Protein AF-A0A537HST7-F1 (afdb_monomer_lite)

Sequence (68 aa):
MQATAAVTAALVLASCSSVKEYQKNRLNDSEMVLGSRKIQKTETSFQSYREGASGANGGKTGGGCGCN

Secondary structure (DSSP, 8-state):
-HHHHHHHHHHHHTT--PPPHHHHTTT--GGGSSS--TTHHHHHHHHHHHH---S-SSSTT-------

pLDDT: mean 75.58, std 10.4, range [48.53, 89.62]

Structure (mmCIF, N/CA/C/O backbone):
data_AF-A0A537HST7-F1
#
_entry.id   AF-A0A537HST7-F1
#
loop_
_atom_site.group_PDB
_atom_site.id
_atom_site.type_symbol
_atom_site.label_atom_id
_atom_site.label_alt_id
_atom_site.label_comp_id
_atom_site.label_asym_id
_atom_site.label_entity_id
_atom_site.label_seq_id
_atom_site.pdbx_PDB_ins_code
_atom_site.Cartn_x
_atom_site.Cartn_y
_atom_site.Cartn_z
_atom_site.occupancy
_atom_site.B_iso_or_equiv
_atom_site.auth_seq_id
_atom_site.auth_comp_id
_atom_site.auth_asym_id
_atom_site.auth_atom_id
_atom_site.pdbx_PDB_model_num
ATOM 1 N N . MET A 1 1 ? 26.697 -0.732 -24.393 1.00 55.94 1 MET A N 1
ATOM 2 C CA . MET A 1 1 ? 26.098 -1.352 -23.188 1.00 55.94 1 MET A CA 1
ATOM 3 C C . MET A 1 1 ? 24.888 -0.592 -22.621 1.00 55.94 1 MET A C 1
ATOM 5 O O . MET A 1 1 ? 24.059 -1.251 -22.019 1.00 55.94 1 MET A O 1
ATOM 9 N N . GLN A 1 2 ? 24.690 0.721 -22.846 1.00 60.28 2 GLN A N 1
ATOM 10 C CA . GLN A 1 2 ? 23.443 1.407 -22.423 1.00 60.28 2 GLN A CA 1
ATOM 11 C C . GLN A 1 2 ? 22.175 0.978 -23.194 1.00 60.28 2 GLN A C 1
ATOM 13 O O . GLN A 1 2 ? 21.105 0.874 -22.603 1.00 60.28 2 GLN A O 1
ATOM 18 N N . ALA A 1 3 ? 22.276 0.741 -24.508 1.00 63.97 3 ALA A N 1
ATOM 19 C CA . ALA A 1 3 ? 21.098 0.538 -25.362 1.00 63.97 3 ALA A CA 1
ATOM 20 C C . ALA A 1 3 ? 20.331 -0.764 -25.062 1.00 63.97 3 ALA A C 1
ATOM 22 O O . ALA A 1 3 ? 19.108 -0.795 -25.146 1.00 63.97 3 ALA A O 1
ATOM 23 N N . THR A 1 4 ? 21.029 -1.827 -24.658 1.00 69.81 4 THR A N 1
ATOM 24 C CA . THR A 1 4 ? 20.411 -3.121 -24.333 1.00 69.81 4 THR A CA 1
ATOM 25 C C . THR A 1 4 ? 19.574 -3.060 -23.054 1.00 69.81 4 THR A C 1
ATOM 27 O O . THR A 1 4 ? 18.507 -3.661 -23.014 1.00 69.81 4 THR A O 1
ATOM 30 N N . ALA A 1 5 ? 20.001 -2.286 -22.048 1.00 75.25 5 ALA A N 1
ATOM 31 C CA . 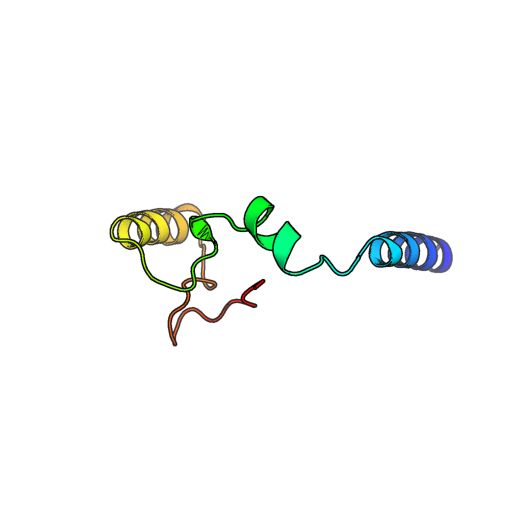ALA A 1 5 ? 19.266 -2.113 -20.791 1.00 75.25 5 ALA A CA 1
ATOM 32 C C . ALA A 1 5 ? 17.952 -1.327 -20.975 1.00 75.25 5 ALA A C 1
ATOM 34 O O . ALA A 1 5 ? 16.939 -1.639 -20.348 1.00 75.25 5 ALA A O 1
ATOM 35 N N . ALA A 1 6 ? 17.951 -0.330 -21.867 1.00 78.12 6 ALA A N 1
ATOM 36 C CA . ALA A 1 6 ? 16.757 0.454 -22.179 1.00 78.12 6 ALA A CA 1
ATOM 37 C C . ALA A 1 6 ? 15.681 -0.391 -22.885 1.00 78.12 6 ALA A C 1
ATOM 39 O O . ALA A 1 6 ? 14.503 -0.312 -22.539 1.00 78.12 6 ALA A O 1
ATOM 40 N N . VAL A 1 7 ? 16.086 -1.248 -23.830 1.00 82.75 7 VAL A N 1
ATOM 41 C CA . VAL A 1 7 ? 15.166 -2.142 -24.553 1.00 82.75 7 VAL A CA 1
ATOM 42 C C . VAL A 1 7 ? 14.543 -3.176 -23.612 1.00 82.75 7 VAL A C 1
ATOM 44 O O . VAL A 1 7 ? 13.335 -3.398 -23.662 1.00 82.75 7 VAL A O 1
ATOM 47 N N . THR A 1 8 ? 15.325 -3.762 -22.700 1.00 82.44 8 THR A N 1
ATOM 48 C CA . THR A 1 8 ? 14.789 -4.701 -21.702 1.00 82.44 8 THR A CA 1
ATOM 49 C C . THR A 1 8 ? 13.813 -4.031 -20.733 1.00 82.44 8 THR A C 1
ATOM 51 O O . THR A 1 8 ? 12.794 -4.627 -20.401 1.00 82.44 8 THR A O 1
ATOM 54 N N . ALA A 1 9 ? 14.069 -2.785 -20.318 1.00 83.06 9 ALA A N 1
ATOM 55 C CA . ALA A 1 9 ? 13.165 -2.044 -19.436 1.00 83.06 9 ALA A CA 1
ATOM 56 C C . ALA A 1 9 ? 11.825 -1.701 -20.115 1.00 83.06 9 ALA A C 1
ATOM 58 O O . ALA A 1 9 ? 10.768 -1.814 -19.495 1.00 83.06 9 ALA A O 1
ATOM 59 N N . ALA A 1 10 ? 11.849 -1.337 -21.402 1.00 82.75 10 ALA A N 1
ATOM 60 C CA . ALA A 1 10 ? 10.641 -1.020 -22.163 1.00 82.75 10 ALA A CA 1
ATOM 61 C C . ALA A 1 10 ? 9.692 -2.225 -22.310 1.00 82.75 10 ALA A C 1
ATOM 63 O O . ALA A 1 10 ? 8.475 -2.063 -22.246 1.00 82.75 10 ALA A O 1
ATOM 64 N N . LEU A 1 11 ? 10.236 -3.440 -22.451 1.00 84.88 11 LEU A N 1
ATOM 65 C CA . LEU A 1 11 ? 9.437 -4.667 -22.559 1.00 84.88 11 LEU A CA 1
ATOM 66 C C . LEU A 1 11 ? 8.690 -5.014 -21.260 1.00 84.88 11 LEU A C 1
ATOM 68 O O . LEU A 1 11 ? 7.586 -5.544 -21.323 1.00 84.88 11 LEU A O 1
ATOM 72 N N . VAL A 1 12 ? 9.249 -4.680 -20.091 1.00 83.06 12 VAL A N 1
ATOM 73 C CA . VAL A 1 12 ? 8.602 -4.925 -18.786 1.00 83.06 12 VAL A CA 1
ATOM 74 C C . VAL A 1 12 ? 7.420 -3.981 -18.555 1.00 83.06 12 VAL A C 1
ATOM 76 O O . VAL A 1 12 ? 6.421 -4.371 -17.964 1.00 83.06 12 VAL A O 1
ATOM 79 N N . LEU A 1 13 ? 7.486 -2.745 -19.053 1.00 79.62 13 LEU A N 1
ATOM 80 C CA . LEU A 1 13 ? 6.387 -1.782 -18.909 1.00 79.62 13 LEU A CA 1
ATOM 81 C C . LEU A 1 13 ? 5.187 -2.110 -19.816 1.00 79.62 13 LEU A C 1
ATOM 83 O O . LEU A 1 13 ? 4.061 -1.721 -19.509 1.00 79.62 13 LEU A O 1
ATOM 87 N N . ALA A 1 14 ? 5.404 -2.861 -20.900 1.00 82.00 14 ALA A N 1
ATOM 88 C CA . ALA A 1 14 ? 4.358 -3.250 -21.845 1.00 82.00 14 ALA A CA 1
ATOM 89 C C . ALA A 1 14 ? 3.379 -4.317 -21.307 1.00 82.00 14 ALA A C 1
ATOM 91 O O . ALA A 1 14 ? 2.357 -4.571 -21.941 1.00 82.00 14 ALA A O 1
ATOM 92 N N . SER A 1 15 ? 3.650 -4.940 -20.153 1.00 80.31 15 SER A N 1
ATOM 93 C CA . SER A 1 15 ? 2.772 -5.964 -19.566 1.00 80.31 15 SER A CA 1
ATOM 94 C C . SER A 1 15 ? 1.631 -5.405 -18.706 1.00 80.31 15 SER A C 1
ATOM 96 O O . SER A 1 15 ? 0.816 -6.177 -18.199 1.00 80.31 15 SER A O 1
ATOM 98 N N . CYS A 1 16 ? 1.562 -4.087 -18.493 1.00 80.50 16 CYS A N 1
ATOM 99 C CA . CYS A 1 16 ? 0.489 -3.477 -17.711 1.00 80.50 16 CYS A CA 1
ATOM 100 C C . CYS A 1 16 ? -0.818 -3.446 -18.523 1.00 80.50 16 CYS A C 1
ATOM 102 O O . CYS A 1 16 ? -0.840 -2.960 -19.653 1.00 80.50 16 CYS A O 1
ATOM 104 N N . SER A 1 17 ? -1.915 -3.959 -17.958 1.00 82.94 17 SER A N 1
ATOM 105 C CA . SER A 1 17 ? -3.233 -3.984 -18.607 1.00 82.94 17 SER A CA 1
ATOM 106 C C . SER A 1 17 ? -4.318 -3.447 -17.679 1.00 82.94 17 SER A C 1
ATOM 108 O O . SER A 1 17 ? -4.258 -3.627 -16.462 1.00 82.94 17 SER A O 1
ATOM 110 N N . SER A 1 18 ? -5.315 -2.767 -18.249 1.00 82.62 18 SER A N 1
ATOM 111 C CA . SER A 1 18 ? -6.458 -2.276 -17.485 1.00 82.62 18 SER A CA 1
ATOM 1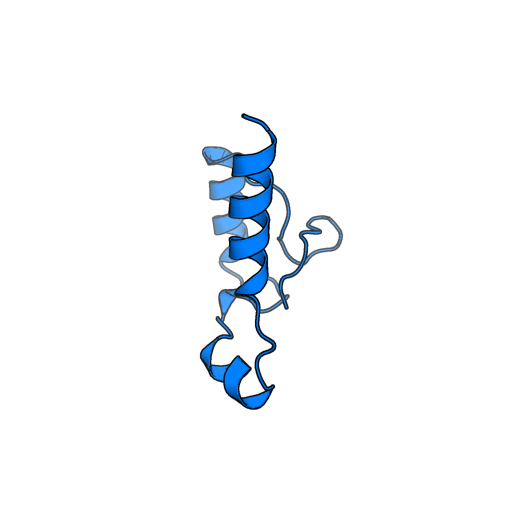12 C C . SER A 1 18 ? -7.424 -3.421 -17.174 1.00 82.62 18 SER A C 1
ATOM 114 O O . SER A 1 18 ? -7.876 -4.153 -18.056 1.00 82.62 18 SER A O 1
ATOM 116 N N . VAL A 1 19 ? -7.753 -3.575 -15.892 1.00 84.31 19 VAL A N 1
ATOM 117 C CA . VAL A 1 19 ? -8.688 -4.598 -15.418 1.00 84.31 19 VAL A CA 1
ATOM 118 C C . VAL A 1 19 ? -10.098 -4.018 -15.367 1.00 84.31 19 VAL A C 1
ATOM 120 O O . VAL A 1 19 ? -10.319 -2.918 -14.858 1.00 84.31 19 VAL A O 1
ATOM 123 N N . LYS A 1 20 ? -11.073 -4.770 -15.882 1.00 86.38 20 LYS A N 1
ATOM 124 C CA . LYS A 1 20 ? -12.485 -4.369 -15.850 1.00 86.38 20 LYS A CA 1
ATOM 125 C C . LYS A 1 20 ? -13.008 -4.370 -14.411 1.00 86.38 20 LYS A C 1
ATOM 127 O O . LYS A 1 20 ? -12.661 -5.253 -13.632 1.00 86.38 20 LYS A O 1
ATOM 132 N N . GLU A 1 21 ? -13.906 -3.443 -14.082 1.00 80.69 21 GLU A N 1
ATOM 133 C CA . GLU A 1 21 ? -14.359 -3.202 -12.700 1.00 80.69 21 GLU A CA 1
ATOM 134 C C . GLU A 1 21 ? -14.855 -4.468 -11.976 1.00 80.69 21 GLU A C 1
ATOM 136 O O . GLU A 1 21 ? -14.473 -4.741 -10.845 1.00 80.69 21 GLU A O 1
ATOM 141 N N . TYR A 1 22 ? -15.622 -5.322 -12.658 1.00 82.31 22 TYR A N 1
ATOM 142 C CA . TYR A 1 22 ? -16.144 -6.566 -12.078 1.00 82.31 22 TYR A CA 1
ATOM 143 C C . TYR A 1 22 ? -15.063 -7.625 -11.789 1.00 82.31 22 TYR A C 1
ATOM 145 O O . TYR A 1 22 ? -15.273 -8.518 -10.969 1.00 82.31 22 TYR A O 1
ATOM 153 N N . GLN A 1 23 ? -13.908 -7.555 -12.459 1.00 82.44 23 GLN A N 1
ATOM 154 C CA . GLN A 1 23 ? -12.770 -8.443 -12.199 1.00 82.44 23 GLN A CA 1
ATOM 155 C C . GLN A 1 23 ? -11.960 -7.970 -10.990 1.00 82.44 23 GLN A C 1
ATOM 157 O O . GLN A 1 23 ? -11.337 -8.804 -10.334 1.00 82.44 23 GLN A O 1
ATOM 162 N N . LYS A 1 24 ? -12.027 -6.676 -10.640 1.00 80.69 24 LYS A N 1
ATOM 163 C CA . LYS A 1 24 ? -11.339 -6.120 -9.467 1.00 80.69 24 LYS A CA 1
ATOM 164 C C . LYS A 1 24 ? -11.803 -6.764 -8.168 1.00 80.69 24 LYS A C 1
ATOM 166 O O . LYS A 1 24 ? -10.987 -6.973 -7.288 1.00 80.69 24 LYS A O 1
ATOM 171 N N . ASN A 1 25 ? -13.052 -7.228 -8.078 1.00 79.81 25 ASN A N 1
ATOM 172 C CA . ASN A 1 25 ? -13.523 -7.972 -6.903 1.00 79.81 25 ASN A CA 1
ATOM 173 C C . ASN A 1 25 ? -12.722 -9.262 -6.618 1.00 79.81 25 ASN A C 1
ATOM 175 O O . ASN A 1 25 ? -12.731 -9.746 -5.496 1.00 79.81 25 ASN A O 1
ATOM 179 N N . ARG A 1 26 ? -12.038 -9.834 -7.621 1.00 80.31 26 ARG A N 1
ATOM 180 C CA . ARG A 1 26 ? -11.156 -11.005 -7.448 1.00 80.31 26 ARG A CA 1
ATOM 181 C C . ARG A 1 26 ? -9.710 -10.632 -7.111 1.00 80.31 26 ARG A C 1
ATOM 183 O O . ARG A 1 26 ? -8.936 -11.511 -6.758 1.00 80.31 26 ARG A O 1
ATOM 190 N N . LEU A 1 27 ? -9.354 -9.361 -7.282 1.00 80.69 27 LEU A N 1
ATOM 191 C CA . LEU A 1 27 ? -8.030 -8.801 -7.008 1.00 80.69 27 LEU A CA 1
ATOM 192 C C . LEU A 1 27 ? -8.009 -8.021 -5.691 1.00 80.69 27 LEU A C 1
ATOM 194 O O . LEU A 1 27 ? -6.959 -7.919 -5.073 1.00 80.69 27 LEU A O 1
ATOM 198 N N . ASN A 1 28 ? -9.157 -7.489 -5.269 1.00 77.62 28 ASN A N 1
ATOM 199 C CA . ASN A 1 28 ? -9.317 -6.704 -4.057 1.00 77.62 28 ASN A CA 1
ATOM 200 C C . ASN A 1 28 ? -9.084 -7.571 -2.816 1.00 77.62 28 ASN A C 1
ATOM 202 O O . ASN A 1 28 ? -9.959 -8.332 -2.404 1.00 77.62 28 ASN A O 1
ATOM 206 N N . ASP A 1 29 ? -7.909 -7.426 -2.211 1.00 79.06 29 ASP A N 1
ATOM 207 C CA . ASP A 1 29 ? -7.619 -7.945 -0.883 1.00 79.06 29 ASP A CA 1
ATOM 208 C C . ASP A 1 29 ? -8.297 -7.067 0.179 1.00 79.06 29 ASP A C 1
ATOM 210 O O . ASP A 1 29 ? -8.384 -5.842 0.058 1.00 79.06 29 ASP A O 1
ATOM 214 N N . SER A 1 30 ? -8.732 -7.707 1.257 1.00 76.50 30 SER A N 1
ATOM 215 C CA . SER A 1 30 ? -9.153 -7.070 2.501 1.00 76.50 30 SER A CA 1
ATOM 216 C C . SER A 1 30 ? -8.128 -6.076 3.071 1.00 76.50 30 SER A C 1
ATOM 218 O O . SER A 1 30 ? -8.520 -5.115 3.731 1.00 76.50 30 SER A O 1
ATOM 220 N N . GLU A 1 31 ? -6.835 -6.283 2.801 1.00 74.69 31 GLU A N 1
ATOM 221 C CA . GLU A 1 31 ? -5.734 -5.381 3.172 1.00 74.69 31 GLU A CA 1
ATOM 222 C C . GLU A 1 31 ? -5.717 -4.070 2.371 1.00 74.69 31 GLU A C 1
ATOM 224 O O . GLU A 1 31 ? -5.208 -3.059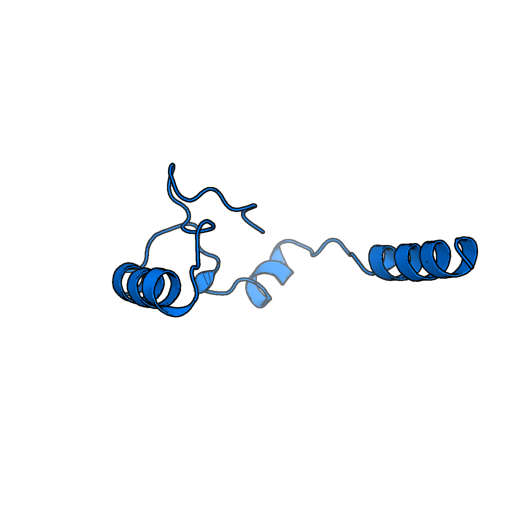 2.848 1.00 74.69 31 GLU A O 1
ATOM 229 N N . MET A 1 32 ? -6.277 -4.056 1.156 1.00 72.62 32 MET A N 1
ATOM 230 C CA . MET A 1 32 ? -6.240 -2.890 0.259 1.00 72.62 32 MET A CA 1
ATOM 231 C C . MET A 1 32 ? -7.345 -1.865 0.546 1.00 72.62 32 MET A C 1
ATOM 233 O O . MET A 1 32 ? -7.459 -0.843 -0.136 1.00 72.62 32 MET A O 1
ATOM 237 N N . VAL A 1 33 ? -8.170 -2.112 1.565 1.00 75.88 33 VAL A N 1
ATOM 238 C CA . VAL A 1 33 ? -9.155 -1.141 2.039 1.00 75.88 33 VAL A CA 1
ATOM 239 C C . VAL A 1 33 ? -8.417 0.046 2.660 1.00 75.88 33 VAL A C 1
ATOM 241 O O . VAL A 1 33 ? -7.630 -0.113 3.589 1.00 75.88 33 VAL A O 1
ATOM 244 N N . LEU A 1 34 ? -8.706 1.257 2.173 1.00 69.81 34 LEU A N 1
ATOM 245 C CA . LEU A 1 34 ? -8.149 2.521 2.673 1.00 69.81 34 LEU A CA 1
ATOM 246 C C . LEU A 1 34 ? -8.751 2.891 4.044 1.00 69.81 34 LEU A C 1
ATOM 248 O O . LEU A 1 34 ? -9.463 3.884 4.188 1.00 69.81 34 LEU A O 1
ATOM 252 N N . GLY A 1 35 ? -8.504 2.064 5.057 1.00 74.25 35 GLY A N 1
ATOM 253 C CA . GLY A 1 35 ? -9.011 2.239 6.411 1.00 74.25 35 GLY A CA 1
ATOM 254 C C . GLY A 1 35 ? -8.212 1.428 7.423 1.00 74.25 35 GLY A C 1
ATOM 255 O O . GLY A 1 35 ? -7.721 0.344 7.122 1.00 74.25 35 GLY A O 1
ATOM 256 N N . SER A 1 36 ? -8.079 1.957 8.640 1.00 73.81 36 SER A N 1
ATOM 257 C CA . SER A 1 36 ? -7.297 1.297 9.681 1.00 73.81 36 SER A CA 1
ATOM 258 C C . SER A 1 36 ? -8.055 0.125 10.303 1.00 73.81 36 SER A C 1
ATOM 260 O O . SER A 1 36 ? -9.154 0.271 10.844 1.00 73.81 36 SER A O 1
ATOM 262 N N . ARG A 1 37 ? -7.443 -1.060 10.280 1.00 76.19 37 ARG A N 1
ATOM 263 C CA . ARG A 1 37 ? -7.948 -2.225 11.018 1.00 76.19 37 ARG A CA 1
ATOM 264 C C . ARG A 1 37 ? -7.449 -2.181 12.457 1.00 76.19 37 ARG A C 1
ATOM 266 O O . ARG A 1 37 ? -6.368 -1.671 12.742 1.00 76.19 37 ARG A O 1
ATOM 273 N N . LYS A 1 38 ? -8.208 -2.771 13.386 1.00 80.69 38 LYS A N 1
ATOM 274 C CA . LYS A 1 38 ? -7.857 -2.770 14.821 1.00 80.69 38 LYS A CA 1
ATOM 275 C C . LYS A 1 38 ? -6.456 -3.344 15.090 1.00 80.69 38 LYS A C 1
ATOM 277 O O . LYS A 1 38 ? -5.749 -2.831 15.950 1.00 80.69 38 LYS A O 1
ATOM 282 N N . ILE A 1 39 ? -6.054 -4.365 14.329 1.00 83.88 39 ILE A N 1
ATOM 283 C CA . ILE A 1 39 ? -4.749 -5.035 14.452 1.00 83.88 39 ILE A CA 1
ATOM 284 C C . ILE A 1 39 ? -3.603 -4.299 13.738 1.00 83.88 39 ILE A C 1
ATOM 286 O O . ILE A 1 39 ? -2.433 -4.498 14.058 1.00 83.88 39 ILE A O 1
ATOM 290 N N . GLN A 1 40 ? -3.920 -3.384 12.822 1.00 81.06 40 GLN A N 1
ATOM 291 C CA . GLN A 1 40 ? -2.924 -2.713 11.987 1.00 81.06 40 GLN A CA 1
ATOM 292 C C . GLN A 1 40 ? -2.001 -1.817 12.822 1.00 81.06 40 GLN A C 1
ATOM 294 O O . GLN A 1 40 ? -0.829 -1.676 12.511 1.00 81.06 40 GLN A O 1
ATOM 299 N N . LYS A 1 41 ? -2.476 -1.287 13.959 1.00 83.50 41 LYS A N 1
ATOM 300 C CA . LYS A 1 41 ? -1.636 -0.492 14.869 1.00 83.50 41 LYS A CA 1
ATOM 301 C C . LYS A 1 41 ? -0.483 -1.309 15.455 1.00 83.50 41 LYS A C 1
ATOM 303 O O . LYS A 1 41 ? 0.642 -0.818 15.514 1.00 83.50 41 LYS A O 1
ATOM 308 N N . THR A 1 42 ? -0.748 -2.537 15.894 1.00 85.88 42 THR A N 1
ATOM 309 C CA . THR A 1 42 ? 0.301 -3.436 16.398 1.00 85.88 42 THR A CA 1
ATOM 310 C C . THR A 1 42 ? 1.202 -3.920 15.271 1.00 85.88 42 THR A C 1
ATOM 312 O O . THR A 1 42 ? 2.407 -4.045 15.473 1.00 85.88 42 THR A O 1
ATOM 315 N N . GLU A 1 43 ? 0.630 -4.113 14.080 1.00 85.94 43 GLU A N 1
ATOM 316 C CA . GLU A 1 43 ? 1.357 -4.542 12.890 1.00 85.94 43 GLU A CA 1
ATOM 317 C C . GLU A 1 43 ? 2.384 -3.497 12.436 1.00 85.94 43 GLU A C 1
ATOM 319 O O . GLU A 1 43 ? 3.590 -3.734 12.435 1.00 85.94 43 GLU A O 1
ATOM 324 N N . THR A 1 44 ? 1.914 -2.275 12.189 1.00 83.50 44 THR A N 1
ATOM 325 C CA . THR A 1 44 ? 2.762 -1.128 11.872 1.00 83.50 44 THR A CA 1
ATOM 326 C C . THR A 1 44 ? 3.786 -0.879 12.975 1.00 83.50 44 THR A C 1
ATOM 328 O O . THR A 1 44 ? 4.930 -0.571 12.672 1.00 83.50 44 THR A O 1
ATOM 331 N N . SER A 1 45 ? 3.433 -1.062 14.254 1.00 84.50 45 SER A N 1
ATOM 332 C CA . SER A 1 45 ? 4.403 -0.874 15.341 1.00 84.50 45 SER A CA 1
ATOM 333 C C . SER A 1 45 ? 5.578 -1.849 15.236 1.00 84.50 45 SER A C 1
ATOM 335 O O . SER A 1 45 ? 6.717 -1.431 15.432 1.00 84.50 45 SER A O 1
ATOM 337 N N . PHE A 1 46 ? 5.343 -3.123 14.892 1.00 87.31 46 PHE A N 1
ATOM 338 C CA . PHE A 1 46 ? 6.455 -4.059 14.712 1.00 87.31 46 PHE A CA 1
ATOM 339 C C . PHE A 1 46 ? 7.235 -3.790 13.425 1.00 87.31 46 PHE A C 1
ATOM 341 O O . PHE A 1 46 ? 8.457 -3.904 13.443 1.00 87.31 46 PHE A O 1
ATOM 348 N N . GLN A 1 47 ? 6.565 -3.430 12.327 1.00 86.75 47 GLN A N 1
ATOM 349 C CA . GLN A 1 47 ? 7.219 -3.164 11.042 1.00 86.75 47 GLN A CA 1
ATOM 350 C C . GLN A 1 47 ? 8.072 -1.897 11.115 1.00 86.75 47 GLN A C 1
ATOM 352 O O . GLN A 1 47 ? 9.207 -1.883 10.654 1.00 86.75 47 GLN A O 1
ATOM 357 N N . SER A 1 48 ? 7.572 -0.843 11.758 1.00 85.19 48 SER A N 1
ATOM 358 C CA . SER A 1 48 ? 8.337 0.382 11.979 1.00 85.19 48 SER A CA 1
ATOM 359 C C . SER A 1 48 ? 9.504 0.158 12.935 1.00 85.19 48 SER A C 1
ATOM 361 O O . SER A 1 48 ? 10.590 0.672 12.692 1.00 85.19 48 SER A O 1
ATOM 363 N N . TYR A 1 49 ? 9.311 -0.624 14.001 1.00 86.25 49 TYR A N 1
ATOM 364 C CA . TYR A 1 49 ? 10.370 -0.858 14.982 1.00 86.25 49 TYR A CA 1
ATOM 365 C C . TYR A 1 49 ? 11.462 -1.817 14.485 1.00 86.25 49 TYR A C 1
ATOM 367 O O . TYR A 1 49 ? 12.636 -1.583 14.750 1.00 86.25 49 TYR A O 1
ATOM 375 N N . ARG A 1 50 ? 11.098 -2.897 13.778 1.00 89.62 50 ARG A N 1
ATOM 376 C CA . ARG A 1 50 ? 12.051 -3.931 13.332 1.00 89.62 50 ARG A CA 1
ATOM 377 C C . ARG A 1 50 ? 12.559 -3.720 11.910 1.00 89.62 50 ARG A C 1
ATOM 379 O O . ARG A 1 50 ? 13.741 -3.924 11.670 1.00 89.62 50 ARG A O 1
ATOM 386 N N . GLU A 1 51 ? 11.682 -3.313 10.996 1.00 87.00 51 GLU A N 1
ATOM 387 C CA . GLU A 1 51 ? 11.975 -3.219 9.557 1.00 87.00 51 GLU A CA 1
ATOM 388 C C . GLU A 1 51 ? 12.152 -1.765 9.083 1.00 87.00 51 GLU A C 1
ATOM 390 O O . GLU A 1 51 ? 12.390 -1.516 7.904 1.00 87.00 51 GLU A O 1
ATOM 395 N N . GLY A 1 52 ? 12.006 -0.778 9.977 1.00 82.56 52 GLY A N 1
ATOM 396 C CA . GLY A 1 52 ? 12.077 0.641 9.616 1.00 82.56 52 GLY A CA 1
ATOM 397 C C . GLY A 1 52 ? 10.970 1.086 8.652 1.00 82.56 52 GLY A C 1
ATOM 398 O O . GLY A 1 52 ? 11.126 2.090 7.955 1.00 82.56 52 GLY A O 1
ATOM 399 N N . ALA A 1 53 ? 9.857 0.348 8.586 1.00 78.44 53 ALA A N 1
ATOM 400 C CA . ALA A 1 53 ? 8.771 0.642 7.660 1.00 78.44 53 ALA A CA 1
ATOM 401 C C . ALA A 1 53 ? 8.117 1.999 7.979 1.00 78.44 53 ALA A C 1
ATOM 403 O O . ALA A 1 53 ? 7.726 2.269 9.121 1.00 78.44 53 ALA A O 1
ATOM 404 N N . SER A 1 54 ? 7.973 2.847 6.957 1.00 72.56 54 SER A N 1
ATOM 405 C CA . SER A 1 54 ? 7.319 4.157 7.039 1.00 72.56 54 SER A CA 1
ATOM 406 C C . SER A 1 54 ? 6.485 4.432 5.777 1.00 72.56 54 SER A C 1
ATOM 408 O O . SER A 1 54 ? 6.896 4.086 4.673 1.00 72.56 54 SER A O 1
ATOM 410 N N . GLY A 1 55 ? 5.301 5.042 5.936 1.00 72.81 55 GLY A N 1
ATOM 411 C CA . GLY A 1 55 ? 4.363 5.339 4.834 1.00 72.81 55 GLY A CA 1
ATOM 412 C C . GLY A 1 55 ? 3.212 4.328 4.677 1.00 72.81 55 GLY A C 1
ATOM 413 O O . GLY A 1 55 ? 3.057 3.443 5.503 1.00 72.81 55 GLY A O 1
ATOM 414 N N . ALA A 1 56 ? 2.366 4.506 3.650 1.00 65.81 56 ALA A N 1
ATOM 415 C CA . ALA A 1 56 ? 1.280 3.596 3.220 1.00 65.81 56 ALA A CA 1
ATOM 416 C C . ALA A 1 56 ? 0.153 3.247 4.229 1.00 65.81 56 ALA A C 1
ATOM 418 O O . ALA A 1 56 ? -0.664 2.370 3.966 1.00 65.81 56 ALA A O 1
ATOM 419 N N . ASN A 1 57 ? 0.025 3.968 5.343 1.00 68.50 57 ASN A N 1
ATOM 420 C CA . ASN A 1 57 ? -0.931 3.641 6.414 1.00 68.50 57 ASN A CA 1
ATOM 421 C C . ASN A 1 57 ? -2.347 4.227 6.212 1.00 68.50 57 ASN A C 1
ATOM 423 O O . ASN A 1 57 ? -3.118 4.312 7.168 1.00 68.50 57 ASN A O 1
ATOM 427 N N . GLY A 1 58 ? -2.677 4.720 5.012 1.00 63.03 58 GLY A N 1
ATOM 428 C CA . GLY A 1 58 ? -4.004 5.262 4.661 1.00 63.03 58 GLY A CA 1
ATOM 429 C C . GLY A 1 58 ? -4.433 6.552 5.390 1.00 63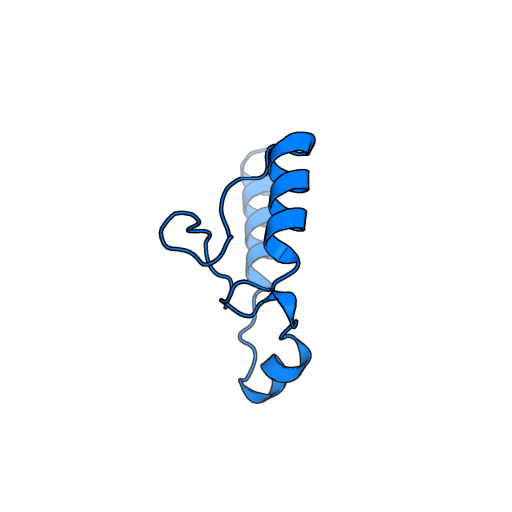.03 58 GLY A C 1
ATOM 430 O O . GLY A 1 58 ? -5.496 7.094 5.102 1.00 63.03 58 GLY A O 1
ATOM 431 N N . GLY A 1 59 ? -3.633 7.065 6.333 1.00 65.25 59 GLY A N 1
ATOM 432 C CA . GLY A 1 59 ? -3.890 8.306 7.077 1.00 65.25 59 GLY A CA 1
ATOM 433 C C . GLY A 1 59 ? -3.198 9.540 6.483 1.00 65.25 59 GLY A C 1
ATOM 434 O O . GLY A 1 59 ? -2.282 9.420 5.674 1.00 65.25 59 GLY A O 1
ATOM 435 N N . LYS A 1 60 ? -3.571 10.745 6.952 1.00 61.53 60 LYS A N 1
ATOM 436 C CA . LYS A 1 60 ? -2.981 12.032 6.502 1.00 61.53 60 LYS A CA 1
ATOM 437 C C . LYS A 1 60 ? -1.451 12.093 6.626 1.00 61.53 60 LYS A C 1
ATOM 439 O O . LYS A 1 60 ? -0.800 12.783 5.855 1.00 61.53 60 LYS A O 1
ATOM 444 N N . THR A 1 61 ? -0.891 11.384 7.603 1.00 58.81 61 THR A N 1
ATOM 445 C CA . THR A 1 61 ? 0.549 11.301 7.891 1.00 58.81 61 THR A CA 1
ATOM 446 C C . THR A 1 61 ? 1.235 10.083 7.262 1.00 58.81 61 THR A C 1
ATOM 448 O O . THR A 1 61 ? 2.452 9.972 7.339 1.00 58.81 61 T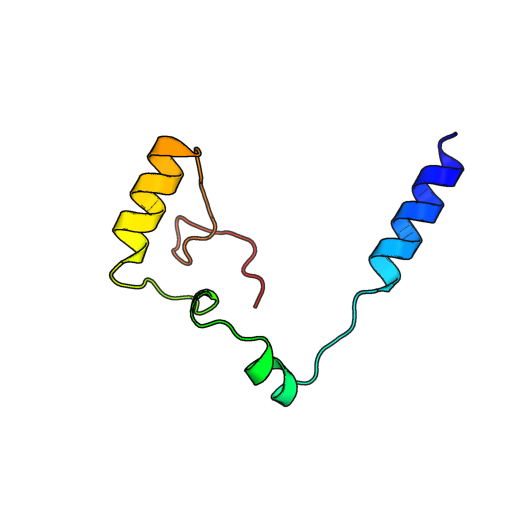HR A O 1
ATOM 451 N N . GLY A 1 62 ? 0.483 9.171 6.637 1.00 58.50 62 GLY A N 1
ATOM 452 C CA . GLY A 1 62 ? 0.976 7.918 6.058 1.00 58.50 62 GLY A CA 1
ATOM 453 C C . GLY A 1 62 ? 0.681 7.810 4.564 1.00 58.50 62 GLY A C 1
ATOM 454 O O . GLY A 1 62 ? 0.198 6.773 4.118 1.00 58.50 62 GLY A O 1
ATOM 455 N N . GLY A 1 63 ? 0.922 8.882 3.806 1.00 56.34 63 GLY A N 1
ATOM 456 C CA . GLY A 1 63 ? 0.704 8.925 2.361 1.00 56.34 63 GLY A CA 1
ATOM 457 C C . GLY A 1 63 ? 1.685 8.024 1.613 1.00 56.34 63 GLY A C 1
ATOM 458 O O . GLY A 1 63 ? 2.813 8.419 1.343 1.00 56.34 63 GLY A O 1
ATOM 459 N N . GLY A 1 64 ? 1.261 6.803 1.297 1.00 59.59 64 GLY A N 1
ATOM 460 C CA . GLY A 1 64 ? 1.836 6.020 0.203 1.00 59.59 64 GLY A CA 1
ATOM 461 C C . GLY A 1 64 ? 1.077 6.299 -1.094 1.00 59.59 64 GLY A C 1
ATOM 462 O O . GLY A 1 64 ? -0.037 6.825 -1.054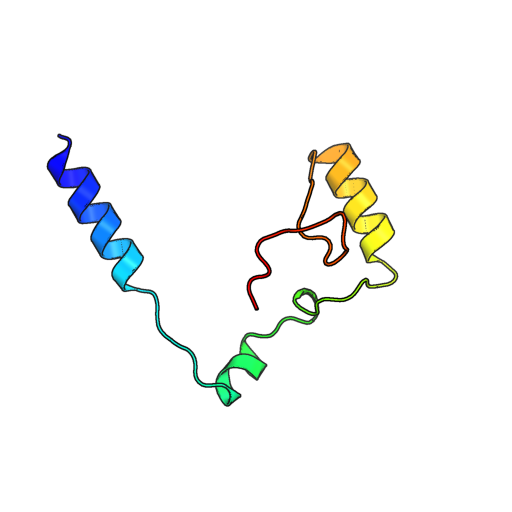 1.00 59.59 64 GLY A O 1
ATOM 463 N N . CYS A 1 65 ? 1.656 5.931 -2.239 1.00 55.41 65 CYS A N 1
ATOM 464 C CA . CYS A 1 65 ? 0.894 5.816 -3.481 1.00 55.41 65 CYS A CA 1
ATOM 465 C C . CYS A 1 65 ? -0.147 4.712 -3.255 1.00 55.41 65 CYS A C 1
ATOM 467 O O . CYS A 1 65 ? 0.196 3.532 -3.257 1.00 55.41 65 CYS A O 1
ATOM 469 N N . GLY A 1 66 ? -1.378 5.088 -2.908 1.00 53.28 66 GLY A N 1
ATOM 470 C CA . GLY A 1 66 ? -2.460 4.129 -2.741 1.00 53.28 66 GLY A CA 1
ATOM 471 C C . GLY A 1 66 ? -2.694 3.451 -4.082 1.00 53.28 66 GLY A C 1
ATOM 472 O O . GLY A 1 66 ? -3.126 4.110 -5.019 1.00 53.28 66 GLY A O 1
ATOM 473 N N . CYS A 1 67 ? -2.377 2.163 -4.183 1.00 48.53 67 CYS A N 1
ATOM 474 C CA . CYS A 1 67 ? -2.551 1.377 -5.405 1.00 48.53 67 CYS A CA 1
ATOM 475 C C . CYS A 1 67 ? -4.002 0.912 -5.606 1.00 48.53 67 CYS A C 1
ATOM 477 O O . CYS A 1 67 ? -4.210 -0.216 -6.048 1.00 48.53 67 CYS A O 1
ATOM 479 N N . ASN A 1 68 ? -4.992 1.736 -5.248 1.00 49.38 68 ASN A N 1
ATOM 480 C CA . ASN A 1 68 ? -6.361 1.471 -5.689 1.00 49.38 68 ASN A CA 1
ATOM 481 C C . ASN A 1 68 ? -6.576 2.107 -7.063 1.00 49.38 68 ASN A C 1
ATOM 483 O O . ASN A 1 68 ? -6.287 3.320 -7.174 1.00 49.38 68 ASN A O 1
#

Radius of gyration: 17.39 Å; chains: 1; bounding box: 42×23×42 Å

Foldseek 3Di:
DVVVVVVVVVVVVVPDDDDDPVCVVVVDDPVLPLDDDPCVVVVCVCCCVPVVDAADNSDPRRDDPSPD